Protein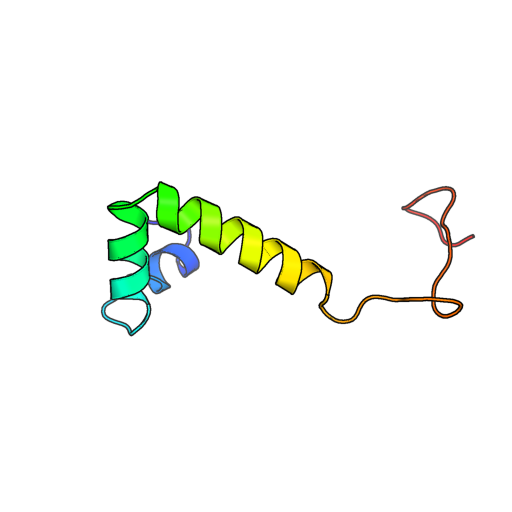 AF-A0A834SXZ4-F1 (afdb_monomer)

Solvent-accessible surface area (backbone atoms only — not comparable to full-atom values): 3987 Å² total; per-residue (Å²): 134,54,92,48,71,75,55,34,64,44,60,69,86,54,88,46,28,62,58,52,52,47,35,73,75,33,63,67,59,40,53,55,51,50,54,55,48,53,56,58,58,66,64,62,84,63,73,58,82,87,75,52,80,90,56,93,46,89,94,49,84,126

InterPro domains:
  IPR000823 Plant peroxidase [PTHR31388] (2-60)
  IPR002016 Haem peroxidase [PS50873] (1-62)
  IPR010255 Haem peroxidase superfamily [SSF48113] (2-62)

Secondary structure (DSSP, 8-state):
--SSHHHHHTTSSSTTHHHHHHHHH-HHHHHHHHHHHHHHHHTSS---GGGS---SSTTS--

Foldseek 3Di:
DDPDPVVCVCCDPDPNNVVVVVCVVDVPVVVVVVVVVVVVVVPPPDQDDPSDDDDPDPVDDD

Mean predicted aligned error: 3.75 Å

Sequence (62 aa):
MGLLPSDQDLYNGGYTDNVVLEYSKNPTTFKSDFASAMIKMVDIEPLVGSAGIERKICSAIN

Organism: NCBI:txid362788

pLDDT: mean 96.06, std 3.36, range [76.75, 98.75]

Radius of gyration: 18.08 Å; Cα contacts (8 Å, |Δi|>4): 20; chains: 1; bounding box: 39×22×44 Å

Structure (mmCIF, N/CA/C/O backbone):
data_AF-A0A834SXZ4-F1
#
_entry.id   AF-A0A834SXZ4-F1
#
loop_
_atom_site.group_PDB
_atom_site.id
_atom_site.type_symbol
_atom_site.label_atom_id
_atom_site.label_alt_id
_atom_site.label_comp_id
_atom_site.label_asym_id
_atom_site.label_entity_id
_atom_site.label_seq_id
_atom_site.pdbx_PDB_ins_code
_atom_site.Cartn_x
_atom_site.Cartn_y
_atom_site.Cartn_z
_atom_site.occupancy
_atom_site.B_iso_or_equiv
_atom_site.auth_seq_id
_atom_site.auth_comp_id
_atom_site.auth_asym_id
_atom_site.auth_atom_id
_atom_site.pdbx_PDB_model_num
ATOM 1 N N . MET A 1 1 ? -11.686 11.854 10.384 1.00 76.75 1 MET A N 1
ATOM 2 C CA . MET A 1 1 ? -12.516 11.893 9.163 1.00 76.75 1 MET A CA 1
ATOM 3 C C . MET A 1 1 ? -11.560 11.923 7.986 1.00 76.75 1 MET A C 1
ATOM 5 O O . MET A 1 1 ? -10.570 12.643 8.091 1.00 76.75 1 MET A O 1
ATOM 9 N N . GLY A 1 2 ? -11.787 11.094 6.964 1.00 90.00 2 GLY A N 1
ATOM 10 C CA . GLY A 1 2 ? -10.955 11.071 5.752 1.00 90.00 2 GLY A CA 1
ATOM 11 C C . GLY A 1 2 ? -11.116 12.350 4.926 1.00 90.00 2 GLY A C 1
ATOM 12 O O . GLY A 1 2 ? -12.134 13.031 5.062 1.00 90.00 2 GLY A O 1
ATOM 13 N N . LEU A 1 3 ? -10.116 12.702 4.111 1.00 97.00 3 LEU A N 1
ATOM 14 C CA . LEU A 1 3 ? -10.198 13.882 3.240 1.00 97.00 3 LEU A CA 1
ATOM 15 C C . LEU A 1 3 ? -10.936 13.540 1.945 1.00 97.00 3 LEU A C 1
ATOM 17 O O . LEU A 1 3 ? -11.785 14.306 1.489 1.00 97.00 3 LEU A O 1
ATOM 21 N N . LEU A 1 4 ? -10.604 12.390 1.361 1.00 97.50 4 LEU A N 1
ATOM 22 C CA . LEU A 1 4 ? -11.218 11.893 0.140 1.00 97.50 4 LEU A CA 1
ATOM 23 C C . LEU A 1 4 ? -12.337 10.893 0.468 1.00 97.50 4 LEU A C 1
ATOM 25 O O . LEU A 1 4 ? -12.250 10.189 1.477 1.00 97.50 4 LEU A O 1
ATOM 29 N N . PRO A 1 5 ? -13.357 10.751 -0.401 1.00 96.19 5 PRO A N 1
ATOM 30 C CA . PRO A 1 5 ? -14.355 9.689 -0.265 1.00 96.19 5 PRO A CA 1
ATOM 31 C C . PRO A 1 5 ? -13.717 8.300 -0.151 1.00 96.19 5 PRO A C 1
ATOM 33 O O . PRO A 1 5 ? -14.104 7.525 0.713 1.00 96.19 5 PRO A O 1
ATOM 36 N N . SER A 1 6 ? -12.650 8.046 -0.919 1.00 96.31 6 SER A N 1
ATOM 37 C CA . SER A 1 6 ? -11.888 6.794 -0.861 1.00 96.31 6 SER A CA 1
ATOM 38 C C . SER A 1 6 ? -11.249 6.527 0.504 1.00 96.31 6 SER A C 1
ATOM 40 O O . SER A 1 6 ? -11.100 5.371 0.882 1.00 96.31 6 SER A O 1
ATOM 42 N N . ASP A 1 7 ? -10.881 7.571 1.255 1.00 96.69 7 ASP A N 1
ATOM 43 C CA . ASP A 1 7 ? -10.345 7.410 2.611 1.00 96.69 7 ASP A CA 1
ATOM 44 C C . ASP A 1 7 ? -11.460 7.019 3.586 1.00 96.69 7 ASP A C 1
ATOM 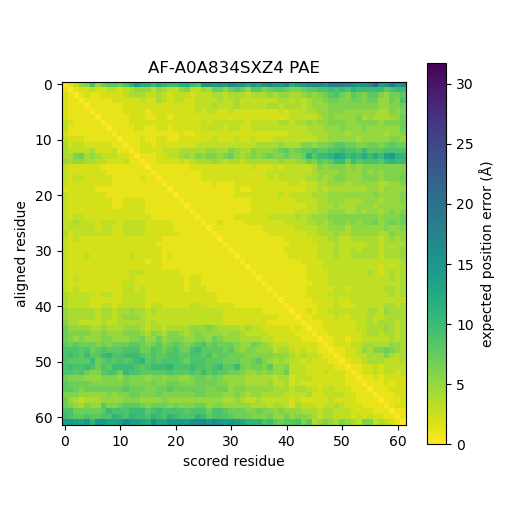46 O O . ASP A 1 7 ? -11.250 6.227 4.503 1.00 96.69 7 ASP A O 1
ATOM 50 N N . GLN A 1 8 ? -12.653 7.593 3.399 1.00 95.88 8 GLN A N 1
ATOM 51 C CA . GLN A 1 8 ? -13.806 7.314 4.247 1.00 95.88 8 GLN A CA 1
ATOM 52 C C . GLN A 1 8 ? -14.422 5.943 3.946 1.00 95.88 8 GLN A C 1
ATOM 54 O O . GLN A 1 8 ? -14.922 5.301 4.868 1.00 95.88 8 GLN A O 1
ATOM 59 N N . ASP A 1 9 ? -14.331 5.469 2.702 1.00 96.25 9 ASP A N 1
ATOM 60 C CA . ASP A 1 9 ? -14.794 4.138 2.293 1.00 96.25 9 ASP A CA 1
ATOM 61 C C . ASP A 1 9 ? -14.038 3.001 2.991 1.00 96.25 9 ASP A C 1
ATOM 63 O O . ASP A 1 9 ? -14.591 1.919 3.170 1.00 96.25 9 ASP A O 1
ATOM 67 N N . LEU A 1 10 ? -12.808 3.246 3.458 1.00 96.88 10 LEU A N 1
ATOM 68 C CA . LEU A 1 10 ? -12.063 2.278 4.270 1.00 96.88 10 LEU A CA 1
ATOM 69 C C . LEU A 1 10 ? -12.672 2.068 5.668 1.00 96.88 10 LEU A C 1
ATOM 71 O O . LEU A 1 10 ? -12.349 1.072 6.317 1.00 96.88 10 LEU A O 1
ATOM 75 N N . TYR A 1 11 ? -13.518 2.992 6.135 1.00 96.81 11 TYR A N 1
ATOM 76 C CA . TYR A 1 11 ? -14.158 2.961 7.452 1.00 96.81 11 TYR A CA 1
ATOM 77 C C . TYR A 1 11 ? -15.636 3.376 7.347 1.00 96.81 11 TYR A C 1
ATOM 79 O O . TYR A 1 11 ? -16.025 4.472 7.771 1.00 96.81 11 TYR A O 1
ATOM 87 N N . ASN A 1 12 ? -16.454 2.524 6.721 1.00 95.50 12 ASN A N 1
ATOM 88 C CA . ASN A 1 12 ? -17.871 2.793 6.430 1.00 95.50 12 ASN A CA 1
ATOM 89 C C . ASN A 1 12 ? -18.8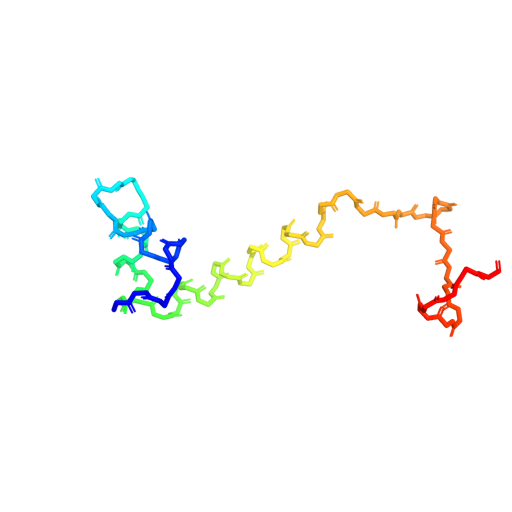35 1.665 6.863 1.00 95.50 12 ASN A C 1
ATOM 91 O O . ASN A 1 12 ? -19.969 1.607 6.384 1.00 95.50 12 ASN A O 1
ATOM 95 N N . GLY A 1 13 ? -18.417 0.801 7.794 1.00 94.06 13 GLY A N 1
ATOM 96 C CA . GLY A 1 13 ? -19.172 -0.377 8.239 1.00 94.06 13 GLY A CA 1
ATOM 97 C C . GLY A 1 13 ? -18.813 -1.656 7.478 1.00 94.06 13 GLY A C 1
ATOM 98 O O . GLY A 1 13 ? -19.583 -2.618 7.502 1.00 94.06 13 GLY A O 1
ATOM 99 N N . GLY A 1 14 ? -17.679 -1.660 6.773 1.00 94.62 14 GLY A N 1
ATOM 100 C CA . GLY A 1 14 ? -17.227 -2.744 5.905 1.00 94.62 14 GLY A CA 1
ATOM 101 C C . GLY A 1 14 ? -16.191 -3.669 6.550 1.00 94.62 14 GLY A C 1
ATOM 102 O O . GLY A 1 14 ? -15.880 -3.597 7.737 1.00 94.62 14 GLY A O 1
ATOM 103 N N . TYR A 1 15 ? -15.613 -4.561 5.739 1.00 95.44 15 TYR A N 1
ATOM 104 C CA . TYR A 1 15 ? -14.607 -5.527 6.203 1.00 95.44 15 TYR A CA 1
ATOM 105 C C . TYR A 1 15 ? -13.245 -4.884 6.520 1.00 95.44 15 TYR A C 1
ATOM 107 O O . TYR A 1 15 ? -12.444 -5.472 7.247 1.00 95.44 15 TYR A O 1
ATOM 115 N N . THR A 1 16 ? -12.972 -3.688 5.990 1.00 97.12 16 THR A N 1
ATOM 116 C CA . THR A 1 16 ? -11.731 -2.935 6.231 1.00 97.12 16 THR A CA 1
ATOM 117 C C . THR A 1 16 ? -11.738 -2.175 7.554 1.00 97.12 16 THR A C 1
ATOM 119 O O . THR A 1 16 ? -10.668 -1.809 8.041 1.00 97.12 16 THR A O 1
ATOM 122 N N . ASP A 1 17 ? -12.903 -1.997 8.183 1.00 97.44 17 ASP A N 1
ATOM 123 C CA . ASP A 1 17 ? -13.054 -1.196 9.398 1.00 97.44 17 ASP A CA 1
ATOM 124 C C . ASP A 1 17 ? -12.148 -1.683 10.537 1.00 97.44 17 ASP A C 1
ATOM 126 O O . ASP A 1 17 ? -11.504 -0.882 11.217 1.00 97.44 17 ASP A O 1
ATOM 130 N N . ASN A 1 18 ? -12.054 -3.005 10.721 1.00 97.69 18 ASN A N 1
ATOM 131 C CA . ASN A 1 18 ? -11.213 -3.602 11.761 1.00 97.69 18 ASN A CA 1
ATOM 132 C C . ASN A 1 18 ? -9.724 -3.319 11.531 1.00 97.69 18 ASN A C 1
ATOM 134 O O . ASN A 1 18 ? -9.006 -3.048 12.491 1.00 97.69 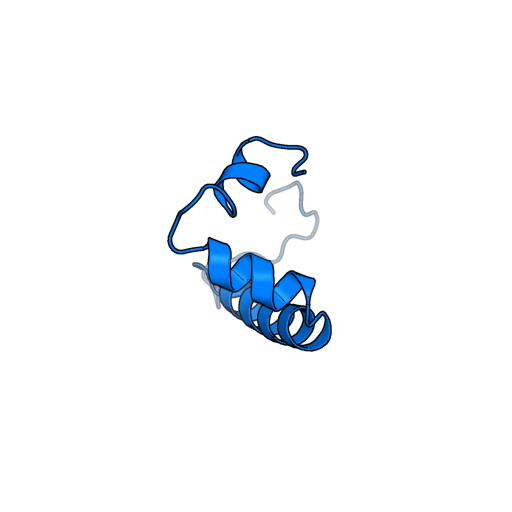18 ASN A O 1
ATOM 138 N N . VAL A 1 19 ? -9.278 -3.322 10.272 1.00 97.50 19 VAL A N 1
ATOM 139 C CA . VAL A 1 19 ? -7.888 -3.011 9.906 1.00 97.50 19 VAL A CA 1
ATOM 140 C C . VAL A 1 19 ? -7.589 -1.534 10.168 1.00 97.50 19 VAL A C 1
ATOM 142 O O . VAL A 1 19 ? -6.563 -1.206 10.762 1.00 97.50 19 VAL A O 1
ATOM 145 N N . VAL A 1 20 ? -8.510 -0.630 9.807 1.00 97.12 20 VAL A N 1
ATOM 146 C CA . VAL A 1 20 ? -8.375 0.807 10.109 1.00 97.12 20 VAL A CA 1
ATOM 147 C C . VAL A 1 20 ? -8.312 1.039 11.620 1.00 97.12 20 VAL A C 1
ATOM 149 O O . VAL A 1 20 ? -7.460 1.792 12.102 1.00 97.12 20 VAL A O 1
ATOM 152 N N . LEU A 1 21 ? -9.173 0.364 12.388 1.00 97.56 21 LEU A N 1
ATOM 153 C CA . LEU A 1 21 ? -9.184 0.467 13.843 1.00 97.56 21 LEU A CA 1
ATOM 154 C C . LEU A 1 21 ? -7.879 -0.054 14.459 1.00 97.56 21 LEU A C 1
ATOM 156 O O . LEU A 1 21 ? -7.331 0.597 15.352 1.00 97.56 21 LEU A O 1
ATOM 160 N N . GLU A 1 22 ? -7.367 -1.189 13.984 1.00 98.00 22 GLU A N 1
ATOM 161 C CA . GLU A 1 22 ? -6.092 -1.760 14.420 1.00 98.00 22 GLU A CA 1
ATOM 162 C C . GLU A 1 22 ? -4.929 -0.800 14.162 1.00 98.00 22 GLU A C 1
ATOM 164 O O . GLU A 1 22 ? -4.215 -0.431 15.097 1.00 98.00 22 GLU A O 1
ATOM 169 N N . TYR A 1 23 ? -4.782 -0.321 12.928 1.00 97.88 23 TYR A N 1
ATOM 170 C CA . TYR A 1 23 ? -3.693 0.582 12.557 1.00 97.88 23 TYR A CA 1
ATOM 171 C C . TYR A 1 23 ? -3.777 1.933 13.271 1.00 97.88 23 TYR A C 1
ATOM 173 O O . TYR A 1 23 ? -2.742 2.495 13.633 1.00 97.88 23 TYR A O 1
ATOM 181 N N . SER A 1 24 ? -4.986 2.429 13.561 1.00 97.19 24 SER A N 1
ATOM 182 C CA . SER A 1 24 ? -5.165 3.653 14.355 1.00 97.19 24 SER A CA 1
ATOM 183 C C . SER A 1 24 ? -4.675 3.506 15.803 1.00 97.19 24 SER A C 1
ATOM 185 O O . SER A 1 24 ? -4.176 4.467 16.390 1.00 97.19 24 SER A O 1
ATOM 187 N N . LYS A 1 25 ? -4.797 2.302 16.380 1.00 98.25 25 LYS A N 1
ATOM 188 C CA . LYS A 1 25 ? -4.412 1.995 17.766 1.00 98.25 25 LYS A CA 1
ATOM 189 C C . LYS A 1 25 ? -2.968 1.520 17.879 1.00 98.25 25 LYS A C 1
ATOM 191 O O . LYS A 1 25 ? -2.366 1.672 18.941 1.00 98.25 25 LYS A O 1
ATOM 196 N N . ASN A 1 26 ? -2.417 0.945 16.811 1.00 98.25 26 ASN A N 1
ATOM 197 C CA . ASN A 1 26 ? -1.077 0.376 16.791 1.00 98.25 26 ASN A CA 1
ATOM 198 C C . ASN A 1 26 ? -0.253 0.875 15.587 1.00 98.25 26 ASN A C 1
ATOM 200 O O . ASN A 1 26 ? -0.155 0.202 14.555 1.00 98.25 26 ASN A O 1
ATOM 204 N N . PRO A 1 27 ? 0.422 2.030 15.736 1.00 97.75 27 PRO A N 1
ATOM 205 C CA . PRO A 1 27 ? 1.277 2.584 14.689 1.00 97.75 27 PRO A CA 1
ATOM 206 C C . PRO A 1 27 ? 2.460 1.685 14.304 1.00 97.75 27 PRO A C 1
ATOM 208 O O . PRO A 1 27 ? 2.993 1.821 13.204 1.00 97.75 27 PRO A O 1
ATOM 211 N N . THR A 1 28 ? 2.911 0.796 15.195 1.00 98.50 28 THR A N 1
ATOM 212 C CA . THR A 1 28 ? 4.021 -0.124 14.909 1.00 98.50 28 THR A CA 1
ATOM 213 C C . THR A 1 28 ? 3.589 -1.212 13.931 1.00 98.50 28 THR A C 1
ATOM 215 O O . THR A 1 28 ? 4.309 -1.454 12.962 1.00 98.50 28 THR A O 1
ATOM 218 N N . THR A 1 29 ? 2.403 -1.801 14.130 1.00 98.38 29 THR A N 1
ATOM 219 C CA . THR A 1 29 ? 1.816 -2.755 13.173 1.00 98.38 29 THR A CA 1
ATOM 220 C C . THR A 1 29 ? 1.649 -2.101 11.806 1.00 98.38 29 THR A C 1
ATOM 222 O O . THR A 1 29 ? 2.179 -2.610 10.823 1.00 98.38 29 THR A O 1
ATOM 225 N N . PHE A 1 30 ? 1.040 -0.908 11.757 1.00 98.44 30 PHE A N 1
ATOM 226 C CA . PHE A 1 30 ? 0.872 -0.171 10.502 1.00 98.44 30 PHE A CA 1
ATOM 227 C C . PHE A 1 30 ? 2.196 0.017 9.751 1.00 98.44 30 PHE A C 1
ATOM 229 O O . PHE A 1 30 ? 2.272 -0.259 8.559 1.00 98.44 30 PHE A O 1
ATOM 236 N N . LYS A 1 31 ? 3.261 0.458 10.433 1.00 98.75 31 LYS A N 1
ATOM 237 C CA . LYS A 1 31 ? 4.571 0.681 9.795 1.00 98.75 31 LYS A CA 1
ATOM 238 C C . LYS A 1 31 ? 5.176 -0.605 9.227 1.00 98.75 31 LYS A C 1
ATOM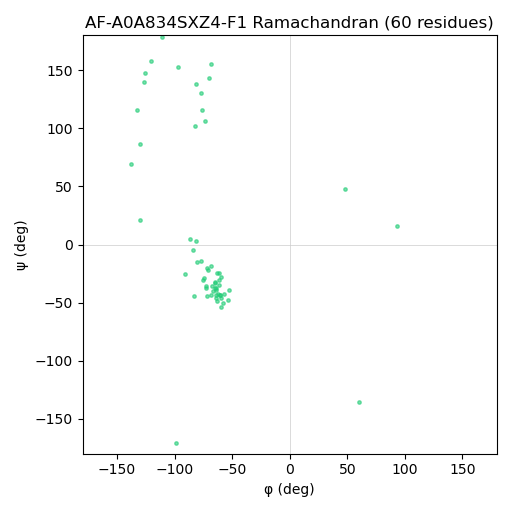 240 O O . LYS A 1 31 ? 5.725 -0.573 8.127 1.00 98.75 31 LYS A O 1
ATOM 245 N N . SER A 1 32 ? 5.094 -1.707 9.972 1.00 98.69 32 SER A N 1
ATOM 246 C CA . SER A 1 32 ? 5.608 -3.013 9.541 1.00 98.69 32 SER A CA 1
ATOM 247 C C . SER A 1 32 ? 4.867 -3.531 8.306 1.00 98.69 32 SER A C 1
ATOM 249 O O . SER A 1 32 ? 5.484 -3.944 7.317 1.00 98.69 32 SER A O 1
ATOM 251 N N . ASP A 1 33 ? 3.540 -3.450 8.333 1.00 98.56 33 ASP A N 1
ATOM 252 C CA . ASP A 1 33 ? 2.699 -3.946 7.247 1.00 98.56 33 ASP A CA 1
ATOM 253 C C . ASP A 1 33 ? 2.776 -3.037 6.022 1.00 98.56 33 ASP A C 1
ATOM 255 O O . ASP A 1 33 ? 2.837 -3.530 4.896 1.00 98.56 33 ASP A O 1
ATOM 259 N N . PHE A 1 34 ? 2.890 -1.722 6.224 1.00 98.38 34 PHE A N 1
ATOM 260 C CA . PHE A 1 34 ? 3.147 -0.765 5.152 1.00 98.38 34 PHE A CA 1
ATOM 261 C C . PHE A 1 34 ? 4.469 -1.061 4.434 1.00 98.38 34 PHE A C 1
ATOM 263 O O . PHE A 1 34 ? 4.496 -1.114 3.207 1.00 98.38 34 PHE A O 1
ATOM 270 N N . ALA A 1 35 ? 5.556 -1.326 5.169 1.00 98.56 35 ALA A N 1
ATOM 271 C CA . ALA A 1 35 ? 6.836 -1.690 4.557 1.00 98.56 35 ALA A CA 1
ATOM 272 C C . ALA A 1 35 ? 6.723 -2.975 3.718 1.00 98.56 35 ALA A C 1
ATOM 274 O O . ALA A 1 35 ? 7.189 -3.024 2.578 1.00 98.56 35 ALA A O 1
ATOM 275 N N . SER A 1 36 ? 6.036 -3.988 4.249 1.00 98.69 36 SER A N 1
ATOM 276 C CA . SER A 1 36 ? 5.786 -5.246 3.537 1.00 98.69 36 SER A CA 1
ATOM 277 C C . SER A 1 36 ? 4.915 -5.046 2.290 1.00 98.69 36 SER A C 1
ATOM 279 O O . SER A 1 36 ? 5.166 -5.656 1.249 1.00 98.69 36 SER A O 1
ATOM 281 N N . ALA A 1 37 ? 3.902 -4.180 2.371 1.00 98.44 37 ALA A N 1
ATOM 282 C CA . ALA A 1 37 ? 3.025 -3.844 1.254 1.00 98.44 37 ALA A CA 1
ATOM 283 C C . ALA A 1 37 ? 3.768 -3.083 0.147 1.00 98.44 37 ALA A C 1
ATOM 285 O O . ALA A 1 37 ? 3.570 -3.388 -1.026 1.00 98.44 37 ALA A O 1
ATOM 286 N N . MET A 1 38 ? 4.667 -2.160 0.500 1.00 98.44 38 MET A N 1
ATOM 287 C CA . MET A 1 38 ? 5.482 -1.422 -0.474 1.00 98.44 38 MET A CA 1
ATOM 288 C C . MET A 1 38 ? 6.442 -2.332 -1.247 1.00 98.44 38 MET A C 1
ATOM 290 O O . MET A 1 38 ? 6.616 -2.143 -2.449 1.00 98.44 38 MET A O 1
ATOM 294 N N . ILE A 1 39 ? 7.017 -3.346 -0.591 1.00 98.12 39 ILE A N 1
ATOM 295 C CA . ILE A 1 39 ? 7.824 -4.370 -1.274 1.00 98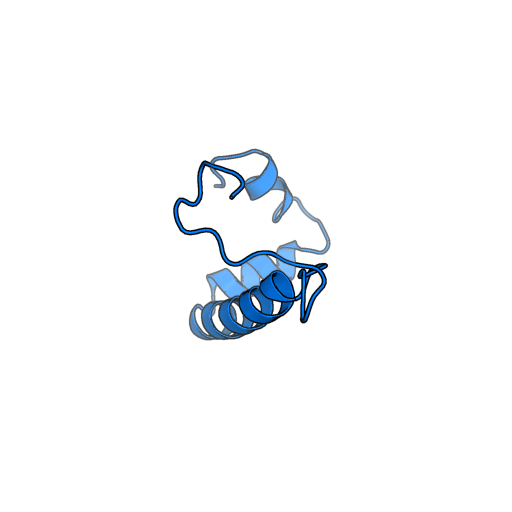.12 39 ILE A CA 1
ATOM 296 C C . ILE A 1 39 ? 6.951 -5.142 -2.266 1.00 98.12 39 ILE A C 1
ATOM 298 O O . ILE A 1 39 ? 7.299 -5.249 -3.430 1.00 98.12 39 ILE A O 1
ATOM 302 N N . LYS A 1 40 ? 5.768 -5.608 -1.852 1.00 98.31 40 LYS A N 1
ATOM 303 C CA . LYS A 1 40 ? 4.854 -6.305 -2.774 1.00 98.31 40 LYS A CA 1
ATOM 304 C C . LYS A 1 40 ? 4.395 -5.424 -3.938 1.00 98.31 40 LYS A C 1
ATOM 306 O O . LYS A 1 40 ? 4.191 -5.927 -5.035 1.00 98.31 40 LYS A O 1
ATOM 311 N N . MET A 1 41 ? 4.215 -4.125 -3.703 1.00 98.25 41 MET A N 1
ATOM 312 C CA . MET A 1 41 ? 3.775 -3.175 -4.723 1.00 98.25 41 MET A CA 1
ATOM 313 C C . MET A 1 41 ? 4.829 -2.968 -5.817 1.00 98.25 41 MET A C 1
ATOM 315 O O . MET A 1 41 ? 4.460 -2.796 -6.975 1.00 98.25 41 MET A O 1
ATOM 319 N N . VAL A 1 42 ? 6.124 -2.990 -5.477 1.00 95.69 42 VAL A N 1
ATOM 320 C CA . VAL A 1 42 ? 7.200 -2.793 -6.468 1.00 95.69 42 VAL A CA 1
ATOM 321 C C . VAL A 1 42 ? 7.360 -3.987 -7.415 1.00 95.69 42 VAL A C 1
ATOM 323 O O . VAL A 1 42 ? 7.846 -3.824 -8.530 1.00 95.69 42 VAL A O 1
ATOM 326 N N . ASP A 1 43 ? 6.886 -5.161 -6.996 1.00 96.44 43 ASP A N 1
ATOM 327 C CA . ASP A 1 43 ? 6.925 -6.402 -7.772 1.00 96.44 43 ASP A CA 1
ATOM 328 C C . ASP A 1 43 ? 5.717 -6.561 -8.717 1.00 96.44 43 ASP A C 1
ATOM 330 O O . ASP A 1 43 ? 5.571 -7.596 -9.373 1.00 96.44 43 ASP A O 1
ATOM 334 N N . ILE A 1 44 ? 4.839 -5.554 -8.819 1.00 97.50 44 ILE A N 1
ATOM 335 C CA . ILE A 1 44 ? 3.723 -5.564 -9.772 1.00 97.50 44 ILE A CA 1
ATOM 336 C C . ILE A 1 44 ? 4.267 -5.323 -11.184 1.00 97.50 44 ILE A C 1
ATOM 338 O O . ILE A 1 44 ? 4.640 -4.208 -11.540 1.00 97.50 44 ILE A O 1
ATOM 342 N N . GLU A 1 45 ? 4.287 -6.392 -11.979 1.00 96.25 45 GLU A N 1
ATOM 343 C CA . GLU A 1 45 ? 4.621 -6.396 -13.412 1.00 96.25 45 GLU A CA 1
ATOM 344 C C . GLU A 1 45 ? 5.907 -5.620 -13.792 1.00 96.25 45 GLU A C 1
ATOM 346 O O . GLU A 1 45 ? 5.902 -4.834 -14.747 1.00 96.25 45 GLU A O 1
ATOM 351 N N . PRO A 1 46 ? 7.042 -5.819 -13.089 1.00 95.56 46 PRO A N 1
ATOM 352 C CA . PRO A 1 46 ? 8.270 -5.109 -13.407 1.00 95.56 46 PRO A CA 1
ATOM 353 C C . PRO A 1 46 ? 8.857 -5.591 -14.740 1.00 95.56 46 PRO A C 1
ATOM 355 O O . PRO A 1 46 ? 8.876 -6.784 -15.053 1.00 95.56 46 PRO A O 1
ATOM 358 N N . LEU A 1 47 ? 9.432 -4.661 -15.504 1.00 96.19 47 LEU A N 1
ATOM 359 C CA . LEU A 1 47 ? 10.305 -5.009 -16.624 1.00 96.19 47 LEU A CA 1
ATOM 360 C C . LEU A 1 47 ? 11.668 -5.434 -16.074 1.00 96.19 47 LEU A C 1
ATOM 362 O O . LEU A 1 47 ? 12.384 -4.627 -15.482 1.00 96.19 47 LEU A O 1
ATOM 366 N N . VAL A 1 48 ? 12.029 -6.699 -16.283 1.00 93.56 48 VAL A N 1
ATOM 367 C CA . VAL A 1 48 ? 13.276 -7.295 -15.783 1.00 93.56 48 VAL A CA 1
ATOM 368 C C . VAL A 1 48 ? 14.147 -7.828 -16.921 1.00 93.56 48 VAL A C 1
ATOM 370 O O . VAL A 1 48 ? 13.672 -8.122 -18.019 1.00 93.56 48 VAL A O 1
ATOM 373 N N . GLY A 1 49 ? 15.447 -7.970 -16.659 1.00 91.06 49 GLY A N 1
ATOM 374 C CA . GLY A 1 49 ? 16.407 -8.480 -17.637 1.00 91.06 49 GLY A CA 1
ATOM 375 C C . GLY A 1 49 ? 16.475 -7.609 -18.895 1.00 91.06 49 GLY A C 1
ATOM 376 O O . GLY A 1 49 ? 16.509 -6.385 -18.819 1.00 91.06 49 GLY A O 1
ATOM 377 N N . SER A 1 50 ? 16.484 -8.245 -20.064 1.00 93.56 50 SER A N 1
ATOM 378 C CA . SER A 1 50 ? 16.559 -7.565 -21.362 1.00 93.56 50 SER A CA 1
ATOM 379 C C . SER A 1 50 ? 15.219 -7.016 -21.870 1.00 93.56 50 SER A C 1
ATOM 381 O O . SER A 1 50 ? 15.175 -6.486 -22.977 1.00 93.56 50 SER A O 1
ATOM 383 N N . ALA A 1 51 ? 14.129 -7.133 -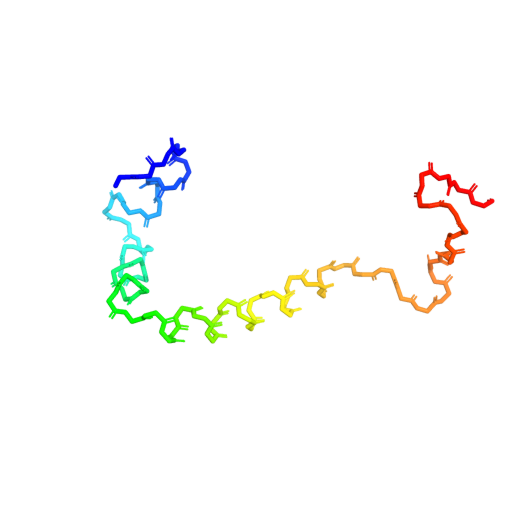21.100 1.00 94.88 51 ALA A N 1
ATOM 384 C CA . ALA A 1 51 ? 12.818 -6.604 -21.489 1.00 94.88 51 ALA A CA 1
ATOM 385 C C . ALA A 1 51 ? 12.697 -5.075 -21.311 1.00 94.88 51 ALA A C 1
ATOM 387 O O . ALA A 1 51 ? 11.753 -4.473 -21.820 1.00 94.88 51 ALA A O 1
ATOM 388 N N . GLY A 1 52 ? 13.625 -4.450 -20.576 1.00 92.56 52 GLY A N 1
ATOM 389 C CA . GLY A 1 52 ? 13.632 -3.014 -20.284 1.00 92.56 52 GLY A CA 1
ATOM 390 C C . GLY A 1 52 ? 14.756 -2.231 -20.974 1.00 92.56 52 GLY A C 1
ATOM 391 O O . GLY A 1 52 ? 15.605 -2.792 -21.664 1.00 92.56 52 GLY A O 1
ATOM 392 N N . ILE A 1 53 ? 14.771 -0.912 -20.744 1.00 92.50 53 ILE A N 1
ATOM 393 C CA . ILE A 1 53 ? 15.867 -0.008 -21.128 1.00 92.50 53 ILE A CA 1
ATOM 394 C C . ILE A 1 53 ? 16.347 0.799 -19.920 1.00 92.50 53 ILE A C 1
ATOM 396 O O . ILE A 1 53 ? 15.541 1.302 -19.138 1.00 92.50 53 ILE A O 1
ATOM 400 N N . GLU A 1 54 ? 17.660 0.987 -19.802 1.00 93.81 54 GLU A N 1
ATOM 401 C CA . GLU A 1 54 ? 18.235 1.943 -18.856 1.00 93.81 54 GLU A CA 1
ATOM 402 C C . GLU A 1 54 ? 18.197 3.347 -19.476 1.00 93.81 54 GLU A C 1
ATOM 404 O O . GLU A 1 54 ? 18.974 3.678 -20.376 1.00 93.81 54 GLU A O 1
ATOM 409 N N . ARG A 1 55 ? 17.234 4.173 -19.053 1.00 96.12 55 ARG A N 1
ATOM 410 C CA . ARG A 1 55 ? 17.057 5.530 -19.594 1.00 96.12 55 ARG A CA 1
ATOM 411 C C . ARG A 1 55 ? 18.093 6.486 -19.018 1.00 96.12 55 ARG A C 1
ATOM 413 O O . ARG A 1 55 ? 18.200 6.620 -17.803 1.00 96.12 55 ARG A O 1
ATOM 420 N N . LYS A 1 56 ? 18.770 7.241 -19.888 1.00 96.62 56 LYS A N 1
ATOM 421 C CA . LYS A 1 56 ? 19.666 8.335 -19.458 1.00 96.62 56 LYS A CA 1
ATOM 422 C C . LYS A 1 56 ? 18.895 9.568 -18.987 1.00 96.62 56 LYS A C 1
ATOM 424 O O . LYS A 1 56 ? 19.382 10.331 -18.161 1.00 96.62 56 LYS A O 1
ATOM 429 N N . ILE A 1 57 ? 17.696 9.765 -19.537 1.00 97.50 57 ILE A N 1
ATOM 430 C CA .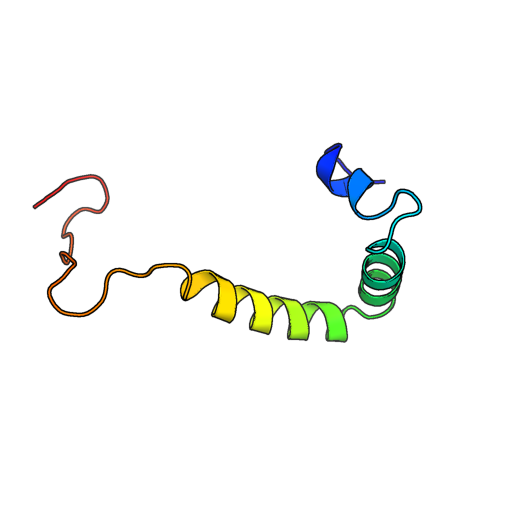 ILE A 1 57 ? 16.767 10.840 -19.192 1.00 97.50 57 ILE A CA 1
ATOM 431 C C . ILE A 1 57 ? 15.391 10.196 -18.999 1.00 97.50 57 ILE A C 1
ATOM 433 O O . ILE A 1 57 ? 14.829 9.665 -19.951 1.00 97.50 57 ILE A O 1
ATOM 437 N N . CYS A 1 58 ? 14.825 10.231 -17.788 1.00 96.31 58 CYS A N 1
ATOM 438 C CA . CYS A 1 58 ? 13.588 9.496 -17.470 1.00 96.31 58 CYS A CA 1
ATOM 439 C C . CYS A 1 58 ? 12.374 9.896 -18.331 1.00 96.31 58 CYS A C 1
ATOM 441 O O . CYS A 1 58 ? 11.487 9.070 -18.559 1.00 96.31 58 CYS A O 1
ATOM 443 N N . SER A 1 59 ? 12.348 11.140 -18.820 1.00 97.19 59 SER A N 1
ATOM 444 C CA . S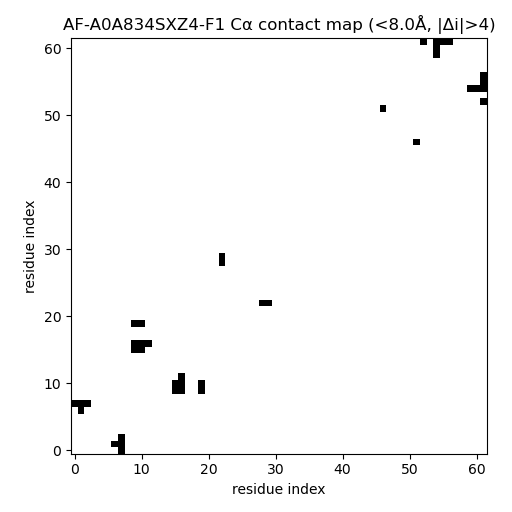ER A 1 59 ? 11.289 11.697 -19.669 1.00 97.19 59 SER A CA 1
ATOM 445 C C . SER A 1 59 ? 11.435 11.386 -21.164 1.00 97.19 59 SER A C 1
ATOM 447 O O . SER A 1 59 ? 10.537 11.731 -21.927 1.00 97.19 59 SER A O 1
ATOM 449 N N . ALA A 1 60 ? 12.526 10.743 -21.593 1.00 96.31 60 ALA A N 1
ATOM 450 C CA . ALA A 1 60 ? 12.778 10.408 -22.993 1.00 96.31 60 ALA A CA 1
ATOM 451 C C . ALA A 1 60 ? 13.056 8.908 -23.171 1.00 96.31 60 ALA A C 1
ATOM 453 O O . ALA A 1 60 ? 13.619 8.248 -22.296 1.00 96.31 60 ALA A O 1
ATOM 454 N N . ILE A 1 61 ? 12.659 8.368 -24.323 1.00 93.31 61 ILE A N 1
ATOM 455 C CA . ILE A 1 61 ? 13.135 7.059 -24.782 1.00 93.31 61 ILE A CA 1
ATOM 456 C C . ILE A 1 61 ? 14.509 7.283 -25.419 1.00 93.31 61 ILE A C 1
ATOM 458 O O . ILE A 1 61 ? 14.705 8.294 -26.097 1.00 93.31 61 ILE A O 1
ATOM 462 N N . ASN A 1 62 ? 15.450 6.381 -25.128 1.00 86.88 62 ASN A N 1
ATOM 463 C CA . ASN A 1 62 ? 16.792 6.416 -25.713 1.00 86.88 62 ASN A CA 1
ATOM 464 C C . ASN A 1 62 ? 16.752 6.249 -27.236 1.00 86.88 62 ASN A C 1
ATOM 466 O O . ASN A 1 62 ? 15.894 5.474 -27.714 1.00 86.88 62 ASN A O 1
#